Protein AF-A0A415EHL4-F1 (afdb_monomer_lite)

Structure (mmCIF, N/CA/C/O backbone):
data_AF-A0A415EHL4-F1
#
_entry.id   AF-A0A415EHL4-F1
#
loop_
_atom_site.group_PDB
_atom_site.id
_atom_site.type_symbol
_atom_site.label_atom_id
_atom_site.label_alt_id
_atom_site.label_comp_id
_atom_site.label_asym_id
_atom_site.label_entity_id
_atom_site.label_seq_id
_atom_site.pdbx_PDB_ins_code
_atom_site.Cartn_x
_atom_site.Cartn_y
_atom_site.Cartn_z
_atom_site.occupancy
_atom_site.B_iso_or_equiv
_atom_site.auth_seq_id
_atom_site.auth_comp_id
_atom_site.auth_asym_id
_atom_site.auth_atom_id
_atom_site.pdbx_PDB_model_num
ATOM 1 N N . MET A 1 1 ? -29.858 17.006 51.233 1.00 45.56 1 MET A N 1
ATOM 2 C CA . MET A 1 1 ? -30.272 16.286 52.451 1.00 45.56 1 MET A CA 1
ATOM 3 C C . MET A 1 1 ? -29.078 15.446 52.837 1.00 45.56 1 MET A C 1
ATOM 5 O O . MET A 1 1 ? -28.791 14.503 52.112 1.00 45.56 1 MET A O 1
ATOM 9 N N . GLU A 1 2 ? -28.349 15.848 53.876 1.00 41.72 2 GLU A N 1
ATOM 10 C CA . GLU A 1 2 ? -27.304 15.014 54.477 1.00 41.72 2 GLU A CA 1
ATOM 11 C C . GLU A 1 2 ? -27.952 13.715 54.969 1.00 41.72 2 GLU A C 1
ATOM 13 O O . GLU A 1 2 ? -29.001 13.758 55.621 1.00 41.72 2 GLU A O 1
ATOM 18 N N . TYR A 1 3 ? -27.372 12.570 54.617 1.00 53.91 3 TYR A N 1
ATOM 19 C CA . TYR A 1 3 ? -27.796 11.288 55.167 1.00 53.91 3 TYR A CA 1
ATOM 20 C C . TYR A 1 3 ? -27.145 11.155 56.551 1.00 53.91 3 TYR A C 1
ATOM 22 O O . TYR A 1 3 ? -25.938 11.362 56.640 1.00 53.91 3 TYR A O 1
ATOM 30 N N . PRO A 1 4 ? -27.896 10.888 57.633 1.00 61.12 4 PRO A N 1
ATOM 31 C CA . PRO A 1 4 ? -27.287 10.712 58.944 1.00 61.12 4 PRO A CA 1
ATOM 32 C C . PRO A 1 4 ? -26.385 9.473 58.911 1.00 61.12 4 PRO A C 1
ATOM 34 O O . PRO A 1 4 ? -26.827 8.407 58.494 1.00 61.12 4 PRO A O 1
ATOM 37 N N . ASP A 1 5 ? -25.128 9.612 59.328 1.00 57.12 5 ASP A N 1
ATOM 38 C CA . ASP A 1 5 ? -24.149 8.513 59.338 1.00 57.12 5 ASP A CA 1
ATOM 39 C C . ASP A 1 5 ? -24.453 7.456 60.424 1.00 57.12 5 ASP A C 1
ATOM 41 O O . ASP A 1 5 ? -23.898 6.360 60.416 1.00 57.12 5 ASP A O 1
ATOM 45 N N . ASP A 1 6 ? -25.404 7.747 61.318 1.00 56.97 6 ASP A N 1
ATOM 46 C CA . ASP A 1 6 ? -25.689 6.977 62.534 1.00 56.97 6 ASP A CA 1
ATOM 47 C C . ASP A 1 6 ? -26.862 5.982 62.379 1.00 56.97 6 ASP A C 1
ATOM 49 O O . ASP A 1 6 ? -27.648 5.778 63.309 1.00 56.97 6 ASP A O 1
ATOM 53 N N . LEU A 1 7 ? -27.058 5.378 61.201 1.00 61.12 7 LEU A N 1
ATOM 54 C CA . LEU A 1 7 ? -28.085 4.339 61.051 1.00 61.12 7 LEU A CA 1
ATOM 55 C C . LEU A 1 7 ? -27.572 2.983 61.552 1.00 61.12 7 LEU A C 1
ATOM 57 O O . LEU A 1 7 ? -26.749 2.347 60.901 1.00 61.12 7 LEU A O 1
ATOM 61 N N . GLU A 1 8 ? -28.145 2.495 62.656 1.00 62.38 8 GLU A N 1
ATOM 62 C CA . GLU A 1 8 ? -27.886 1.151 63.210 1.00 62.38 8 GLU A CA 1
ATOM 63 C C . GLU A 1 8 ? -28.303 0.010 62.260 1.00 62.38 8 GLU A C 1
AT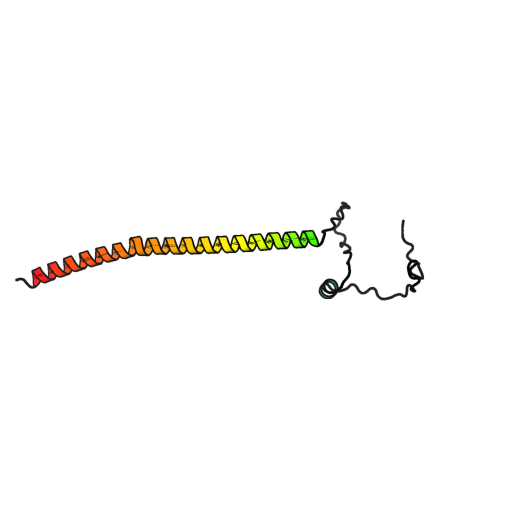OM 65 O O . GLU A 1 8 ? -27.803 -1.112 62.359 1.00 62.38 8 GLU A O 1
ATOM 70 N N . ALA A 1 9 ? -29.221 0.275 61.325 1.00 64.44 9 ALA A N 1
ATOM 71 C CA . ALA A 1 9 ? -29.693 -0.705 60.354 1.00 64.44 9 ALA A CA 1
ATOM 72 C C . ALA A 1 9 ? -30.124 -0.050 59.037 1.00 64.44 9 ALA A C 1
ATOM 74 O O . ALA A 1 9 ? -30.654 1.063 59.013 1.00 64.44 9 ALA A O 1
ATOM 75 N N . CYS A 1 10 ? -29.956 -0.777 57.931 1.00 64.56 10 CYS A N 1
ATOM 76 C CA . CYS A 1 10 ? -30.415 -0.326 56.622 1.00 64.56 10 CYS A CA 1
ATOM 77 C C . CYS A 1 10 ? -31.955 -0.231 56.599 1.00 64.56 10 CYS A C 1
ATOM 79 O O . CYS A 1 10 ? -32.631 -1.248 56.780 1.00 64.56 10 CYS A O 1
ATOM 81 N N . PRO A 1 11 ? -32.551 0.938 56.306 1.00 64.06 11 PRO A N 1
ATOM 82 C CA . PRO A 1 11 ? -34.000 1.130 56.377 1.00 64.06 11 PRO A CA 1
ATOM 83 C C . PRO A 1 11 ? -34.777 0.330 55.317 1.00 64.06 11 PRO A C 1
ATOM 85 O O . PRO A 1 11 ? -35.977 0.117 55.470 1.00 64.06 11 PRO A O 1
ATOM 88 N N . GLY A 1 12 ? -34.108 -0.138 54.255 1.00 66.25 12 GLY A N 1
ATOM 89 C CA . GLY A 1 12 ? -34.725 -0.917 53.177 1.00 66.25 12 GLY A CA 1
ATOM 90 C C . GLY A 1 12 ? -34.783 -2.428 53.419 1.00 66.25 12 GLY A C 1
ATOM 91 O O . GLY A 1 12 ? -35.661 -3.094 52.876 1.00 66.25 12 GLY A O 1
ATOM 92 N N . CYS A 1 13 ? -33.874 -2.983 54.221 1.00 74.50 13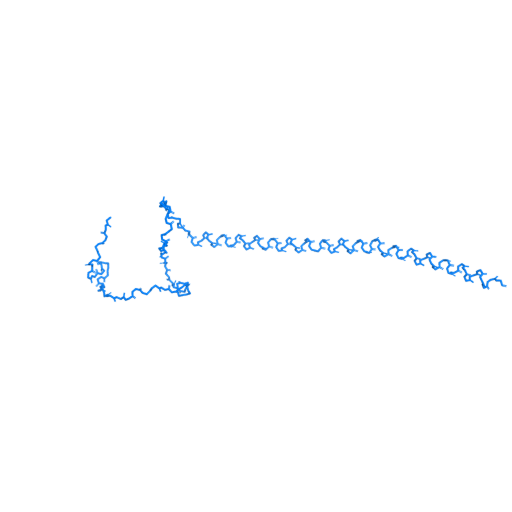 CYS A N 1
ATOM 93 C CA . CYS A 1 13 ? -33.788 -4.432 54.444 1.00 74.50 13 CYS A CA 1
ATOM 94 C C . CYS A 1 13 ? -33.587 -4.837 55.910 1.00 74.50 13 CYS A C 1
ATOM 96 O O . CYS A 1 13 ? -33.494 -6.029 56.187 1.00 74.50 13 CYS A O 1
ATOM 98 N N . GLN A 1 14 ? -33.529 -3.871 56.836 1.00 69.81 14 GLN A N 1
ATOM 99 C CA . GLN A 1 14 ? -33.305 -4.064 58.278 1.00 69.81 14 GLN A CA 1
ATOM 100 C C . GLN A 1 14 ? -32.048 -4.886 58.607 1.00 69.81 14 GLN A C 1
ATOM 102 O O . GLN A 1 14 ? -31.914 -5.407 59.711 1.00 69.81 14 GLN A O 1
ATOM 107 N N . ALA A 1 15 ? -31.110 -4.983 57.659 1.00 70.12 15 ALA A N 1
ATOM 108 C CA . ALA A 1 15 ? -29.810 -5.584 57.899 1.00 70.12 15 ALA A CA 1
ATOM 109 C C . ALA A 1 15 ? -29.02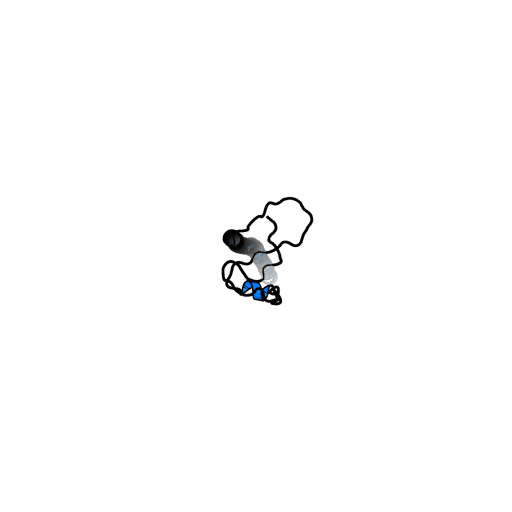4 -4.712 58.896 1.00 70.12 15 ALA A C 1
ATOM 111 O O . ALA A 1 15 ? -29.006 -3.486 58.716 1.00 70.12 15 ALA A O 1
ATOM 112 N N . PRO A 1 16 ? -28.400 -5.318 59.925 1.00 64.75 16 PRO A N 1
ATOM 113 C CA . PRO A 1 16 ? -27.600 -4.586 60.897 1.00 64.75 16 PRO A CA 1
ATOM 114 C C . PRO A 1 16 ? -26.414 -3.932 60.187 1.00 64.75 16 PRO A C 1
ATOM 116 O O . PRO A 1 16 ? -25.749 -4.565 59.364 1.00 64.75 16 PRO A O 1
ATOM 119 N N . ASN A 1 17 ? -26.169 -2.660 60.490 1.00 61.00 17 ASN A N 1
ATOM 120 C CA . ASN A 1 17 ? -25.036 -1.910 59.963 1.00 61.00 17 ASN A CA 1
ATOM 121 C C . ASN A 1 17 ? -23.788 -2.256 60.792 1.00 61.00 17 ASN A C 1
ATOM 123 O O . ASN A 1 17 ? -23.273 -1.441 61.551 1.00 61.00 17 ASN A O 1
ATOM 127 N N . GLU A 1 18 ? -23.372 -3.526 60.742 1.00 59.12 18 GLU A N 1
ATOM 128 C CA . GLU A 1 18 ? -22.101 -3.944 61.331 1.00 59.12 18 GLU A CA 1
ATOM 129 C C . GLU A 1 18 ? -20.960 -3.205 60.618 1.00 59.12 18 GLU A C 1
ATOM 131 O O . GLU A 1 18 ? -21.046 -2.959 59.413 1.00 59.12 18 GLU A O 1
ATOM 136 N N . GLU A 1 19 ? -19.888 -2.871 61.346 1.00 55.66 19 GLU A N 1
ATOM 137 C CA . GLU A 1 19 ? -18.645 -2.304 60.804 1.00 55.66 19 GLU A CA 1
ATOM 138 C C . GLU A 1 19 ? -17.933 -3.338 59.912 1.00 55.66 19 GLU A C 1
ATOM 140 O O . GLU A 1 19 ? -16.855 -3.856 60.209 1.00 55.66 19 GLU A O 1
ATOM 145 N N . VAL A 1 20 ? -18.562 -3.709 58.803 1.00 56.38 20 VAL A N 1
ATOM 146 C CA . VAL A 1 20 ? -17.956 -4.547 57.789 1.00 56.38 20 VAL A CA 1
ATOM 147 C C . VAL A 1 20 ? -16.938 -3.663 57.100 1.00 56.38 20 VAL A C 1
ATOM 149 O O . VAL A 1 20 ? -17.282 -2.633 56.524 1.00 56.38 20 VAL A O 1
ATOM 152 N N . THR A 1 21 ? -15.670 -4.063 57.167 1.00 46.31 21 THR A N 1
ATOM 153 C CA . THR A 1 21 ? -14.586 -3.419 56.430 1.00 46.31 21 THR A CA 1
ATOM 154 C C . THR A 1 21 ? -14.987 -3.337 54.960 1.00 46.31 21 THR A C 1
ATOM 156 O O . THR A 1 21 ? -14.919 -4.337 54.239 1.00 46.31 21 THR A O 1
ATOM 159 N N . ALA A 1 22 ? -15.447 -2.166 54.524 1.00 58.06 22 ALA A N 1
ATOM 160 C CA . ALA A 1 22 ? -15.765 -1.901 53.135 1.00 58.06 22 ALA A CA 1
ATOM 161 C C . ALA A 1 22 ? -14.452 -1.998 52.357 1.00 58.06 22 ALA A C 1
ATOM 163 O O . ALA A 1 22 ? -13.634 -1.079 52.337 1.00 58.06 22 ALA A O 1
ATOM 164 N N . ARG A 1 23 ? -14.186 -3.176 51.795 1.00 51.03 23 ARG A N 1
ATOM 165 C CA . ARG A 1 23 ? -12.977 -3.416 51.023 1.00 51.03 23 ARG A CA 1
ATOM 166 C C . ARG A 1 23 ? -13.218 -2.891 49.617 1.00 51.03 23 ARG A C 1
ATOM 168 O O . ARG A 1 23 ? -14.036 -3.438 48.884 1.00 51.03 23 ARG A O 1
ATOM 175 N N . VAL A 1 24 ? -12.485 -1.844 49.248 1.00 59.59 24 VAL A N 1
ATOM 176 C CA . VAL A 1 24 ? -12.428 -1.371 47.863 1.00 59.59 24 VAL A CA 1
ATOM 177 C C . VAL A 1 24 ? -11.851 -2.504 47.014 1.00 59.59 24 VAL A C 1
ATOM 179 O O . VAL A 1 24 ? -10.753 -2.996 47.294 1.00 59.59 24 VAL A O 1
ATOM 182 N N . LEU A 1 25 ? -12.625 -2.972 46.033 1.00 62.03 25 LEU A N 1
ATOM 183 C CA . LEU A 1 25 ? -12.187 -4.022 45.116 1.00 62.03 25 LEU A CA 1
ATOM 184 C C . LEU A 1 25 ? -11.018 -3.522 44.263 1.00 62.03 25 LEU A C 1
ATOM 186 O O . LEU A 1 25 ? -10.957 -2.351 43.889 1.00 62.03 25 LEU A O 1
ATOM 190 N N . THR A 1 26 ? -10.093 -4.424 43.942 1.00 67.31 26 THR A N 1
ATOM 191 C CA . THR A 1 26 ? -9.030 -4.142 42.969 1.00 67.31 26 THR A CA 1
ATOM 192 C C . THR A 1 26 ? -9.605 -4.077 41.547 1.00 67.31 26 THR A C 1
ATOM 194 O O . THR A 1 26 ? -10.678 -4.621 41.295 1.00 67.31 26 THR A O 1
ATOM 197 N N . GLU A 1 27 ? -8.913 -3.429 40.600 1.00 61.25 27 GLU A N 1
ATOM 198 C CA . GLU A 1 27 ? -9.405 -3.251 39.215 1.00 61.25 27 GLU A CA 1
ATOM 199 C C . GLU A 1 27 ? -9.837 -4.574 38.558 1.00 61.25 27 GLU A C 1
ATOM 201 O O . GLU A 1 27 ? -10.881 -4.650 37.917 1.00 61.25 27 GLU A O 1
ATOM 206 N N . THR A 1 28 ? -9.081 -5.649 38.783 1.00 60.03 28 THR A N 1
ATOM 207 C CA . THR A 1 28 ? -9.374 -6.980 38.235 1.00 60.03 28 THR A CA 1
ATOM 208 C C . THR A 1 28 ? -10.580 -7.651 38.894 1.00 60.03 28 THR A C 1
ATOM 210 O O . THR A 1 28 ? -11.324 -8.376 38.234 1.00 60.03 28 THR A O 1
ATOM 213 N N . GLU A 1 29 ? -10.801 -7.422 40.189 1.00 59.84 29 GLU A N 1
ATOM 214 C CA . GLU A 1 29 ? -11.966 -7.944 40.908 1.00 59.84 29 GLU A CA 1
ATOM 215 C C . GLU A 1 29 ? -13.231 -7.136 40.575 1.00 59.84 29 GLU A C 1
ATOM 217 O O . GLU A 1 29 ? -14.306 -7.720 40.450 1.00 59.84 29 GLU A O 1
ATOM 222 N N . ARG A 1 30 ? -13.097 -5.824 40.330 1.00 61.38 30 ARG A N 1
ATOM 223 C CA . ARG A 1 30 ? -14.165 -4.943 39.832 1.00 61.38 30 ARG A CA 1
ATOM 224 C C . ARG A 1 30 ? -14.680 -5.410 38.471 1.00 61.38 30 ARG A C 1
ATOM 226 O O . ARG A 1 30 ? -15.885 -5.544 38.295 1.00 61.38 30 ARG A O 1
ATOM 233 N N . ASP A 1 31 ? -13.782 -5.720 37.538 1.00 61.94 31 ASP A N 1
ATOM 234 C CA . ASP A 1 31 ? -14.148 -6.093 36.164 1.00 61.94 31 ASP A CA 1
ATOM 235 C C . ASP A 1 31 ? -14.824 -7.480 36.065 1.00 61.94 31 ASP A C 1
ATOM 237 O O . ASP A 1 31 ? -15.457 -7.799 35.058 1.00 61.94 31 ASP A O 1
ATOM 241 N N . SER A 1 32 ? -14.723 -8.304 37.117 1.00 68.31 32 SER A N 1
ATOM 242 C CA . SER A 1 32 ? -15.424 -9.595 37.234 1.00 68.31 32 SER A CA 1
ATOM 243 C C . SER A 1 32 ? -16.705 -9.535 38.080 1.00 68.31 32 SER A C 1
ATOM 245 O O . SER A 1 32 ? -17.437 -10.526 38.158 1.00 68.31 32 SER A O 1
ATOM 247 N N . PHE A 1 33 ? -17.008 -8.385 38.692 1.00 65.06 33 PHE A N 1
ATOM 248 C CA . PHE A 1 33 ? -18.203 -8.193 39.504 1.00 65.06 33 PHE A CA 1
ATOM 249 C C . PHE A 1 33 ? -19.443 -8.018 38.617 1.00 65.06 33 PHE A C 1
ATOM 251 O O . PHE A 1 33 ? -19.529 -7.113 37.790 1.00 65.06 33 PHE A O 1
ATOM 258 N N . ALA A 1 34 ? -20.441 -8.884 38.799 1.00 56.00 34 ALA A N 1
ATOM 259 C CA . ALA A 1 34 ? -21.683 -8.878 38.026 1.00 56.00 34 ALA A CA 1
ATOM 260 C C . ALA A 1 34 ? -22.700 -7.837 38.550 1.00 56.00 34 ALA A C 1
ATOM 262 O O . ALA A 1 34 ? -23.838 -8.179 38.868 1.00 56.00 34 ALA A O 1
ATOM 263 N N . GLY A 1 35 ? -22.290 -6.572 38.675 1.00 62.16 35 GLY A N 1
ATOM 264 C CA . GLY A 1 35 ? -23.129 -5.470 39.157 1.00 62.16 35 GLY A CA 1
ATOM 265 C C . GLY A 1 35 ? -22.647 -4.101 38.671 1.00 62.16 35 GLY A C 1
ATOM 266 O O . GLY A 1 35 ? -21.561 -3.974 38.117 1.00 62.16 35 GLY A O 1
ATOM 267 N N . THR A 1 36 ? -23.465 -3.062 38.846 1.00 52.44 36 THR A N 1
ATOM 268 C CA . THR A 1 36 ? -23.129 -1.690 38.429 1.00 52.44 36 THR A CA 1
ATOM 269 C C . THR A 1 36 ? -22.246 -1.020 39.483 1.00 52.44 36 THR A C 1
ATOM 271 O O . THR A 1 36 ? -22.675 -0.853 40.623 1.00 52.44 36 THR A O 1
ATOM 274 N N . THR A 1 37 ? -21.023 -0.628 39.120 1.00 55.78 37 THR A N 1
ATOM 275 C CA . THR A 1 37 ? -20.098 0.085 40.016 1.00 55.78 37 THR A CA 1
ATOM 276 C C . THR A 1 37 ? -20.121 1.586 39.738 1.00 55.78 37 THR A C 1
ATOM 278 O O . THR A 1 37 ? -20.007 2.001 38.586 1.00 55.78 37 THR A O 1
ATOM 281 N N . ILE A 1 38 ? -20.261 2.399 40.788 1.00 52.53 38 ILE A N 1
ATOM 282 C CA . ILE A 1 38 ? -20.209 3.865 40.711 1.00 52.53 38 ILE A CA 1
ATOM 283 C C . ILE A 1 38 ? -18.779 4.291 41.046 1.00 52.53 38 ILE A C 1
ATOM 285 O O . ILE A 1 38 ? -18.295 4.011 42.141 1.00 52.53 38 ILE A O 1
ATOM 289 N N . GLU A 1 39 ? -18.094 4.941 40.108 1.00 50.62 39 GLU A N 1
ATOM 290 C CA . GLU A 1 39 ? -16.757 5.482 40.356 1.00 50.62 39 GLU A CA 1
ATOM 291 C C . GLU A 1 39 ? -16.867 6.855 41.028 1.00 50.62 39 GLU A C 1
ATOM 293 O O . GLU A 1 39 ? -17.428 7.792 40.459 1.00 50.62 39 GLU A O 1
ATOM 298 N N . ALA A 1 40 ? -16.327 6.984 42.241 1.00 47.56 40 ALA A N 1
ATOM 299 C CA . ALA A 1 40 ? -16.079 8.287 42.843 1.00 47.56 40 ALA A CA 1
ATOM 300 C C . ALA A 1 40 ? -14.777 8.839 42.248 1.00 47.56 40 ALA A C 1
ATOM 302 O O . ALA A 1 40 ? -13.697 8.290 42.479 1.00 47.56 40 ALA A O 1
ATOM 303 N N . ARG A 1 41 ? -14.879 9.894 41.435 1.00 45.53 41 ARG A N 1
ATOM 304 C CA . ARG A 1 41 ? -13.713 10.588 40.881 1.00 45.53 41 ARG A CA 1
ATOM 305 C C . ARG A 1 41 ? -12.914 11.198 42.035 1.00 45.53 41 ARG A C 1
ATOM 307 O O . ARG A 1 41 ? -13.469 11.920 42.855 1.00 45.53 41 ARG A O 1
ATOM 314 N N . VAL A 1 42 ? -11.620 10.888 42.089 1.00 45.19 42 VAL A N 1
ATOM 315 C CA . VAL A 1 42 ? -10.665 11.562 42.975 1.00 45.19 42 VAL A CA 1
ATOM 316 C C . VAL A 1 42 ? -10.630 13.034 42.573 1.00 45.19 42 VAL A C 1
ATOM 318 O O . VAL A 1 42 ? -10.321 13.325 41.421 1.00 45.19 42 VAL A O 1
ATOM 321 N N . ASP A 1 43 ? -10.979 13.909 43.518 1.00 43.78 43 ASP A N 1
ATOM 322 C CA . ASP A 1 43 ? -11.014 15.370 43.404 1.00 43.78 43 ASP A CA 1
ATOM 323 C C . ASP A 1 43 ? -9.795 15.936 42.655 1.00 43.78 43 ASP A C 1
ATOM 325 O O . ASP A 1 43 ? -8.723 16.155 43.223 1.00 43.78 43 ASP A O 1
ATOM 329 N N . ASP A 1 44 ? -9.977 16.220 41.368 1.00 39.81 44 ASP A N 1
ATOM 330 C CA . ASP A 1 44 ? -9.143 17.113 40.577 1.00 39.81 44 ASP A CA 1
ATOM 331 C C . ASP A 1 44 ? -9.894 18.420 40.306 1.00 39.81 44 ASP A C 1
ATOM 333 O O . ASP A 1 44 ? -10.116 18.802 39.167 1.00 39.81 44 ASP A O 1
ATOM 337 N N . GLY A 1 45 ? -10.279 19.108 41.386 1.00 47.22 45 GLY A N 1
ATOM 338 C CA . GLY A 1 45 ? -10.247 20.572 41.480 1.00 47.22 45 GLY A CA 1
ATOM 339 C C . GLY A 1 45 ? -10.895 21.403 40.368 1.00 47.22 45 GLY A C 1
ATOM 340 O O . GLY A 1 45 ? -10.441 22.523 40.152 1.00 47.22 45 GLY A O 1
ATOM 341 N N . GLU A 1 46 ? -11.940 20.918 39.701 1.00 40.81 46 GLU A N 1
ATOM 342 C CA . GLU A 1 46 ? -12.697 21.699 38.724 1.00 40.81 46 GLU A CA 1
ATOM 343 C C . GLU A 1 46 ? -14.186 21.610 39.065 1.00 40.81 46 GLU A C 1
ATOM 345 O O . GLU A 1 46 ? -14.838 20.573 38.931 1.00 40.81 46 GLU A O 1
ATOM 350 N N . THR A 1 47 ? -14.716 22.727 39.557 1.00 46.44 47 THR A N 1
ATOM 351 C CA . THR A 1 47 ? -16.144 22.988 39.716 1.00 46.44 47 THR A CA 1
ATOM 352 C C . THR A 1 47 ? -16.809 23.015 38.345 1.00 46.44 47 THR A C 1
ATOM 354 O O . THR A 1 47 ? -17.017 24.083 37.777 1.00 46.44 47 THR A O 1
ATOM 357 N N . ASP A 1 48 ? -17.135 21.847 37.807 1.00 41.44 48 ASP A N 1
ATOM 358 C CA . ASP A 1 48 ? -18.143 21.722 36.763 1.00 41.44 48 ASP A CA 1
ATOM 359 C C . ASP A 1 48 ? -18.836 20.367 36.929 1.00 41.44 48 ASP A C 1
ATOM 361 O O . ASP A 1 48 ? -18.358 19.307 36.527 1.00 41.44 48 ASP A O 1
ATOM 365 N N . GLU A 1 49 ? -19.978 20.413 37.606 1.00 44.41 49 GLU A N 1
ATOM 366 C CA . GLU A 1 49 ? -20.848 19.308 38.023 1.00 44.41 49 GLU A CA 1
ATOM 367 C C . GLU A 1 49 ? -21.557 18.597 36.851 1.00 44.41 49 GLU A C 1
ATOM 369 O O . GLU A 1 49 ? -22.668 18.078 36.963 1.00 44.41 49 GLU A O 1
ATOM 374 N N . THR A 1 50 ? -20.893 18.508 35.700 1.00 47.44 50 THR A N 1
ATOM 375 C CA . THR A 1 50 ? -21.336 17.688 34.578 1.00 47.44 50 THR A CA 1
ATOM 376 C C . THR A 1 50 ? -20.829 16.262 34.783 1.00 47.44 50 THR A C 1
ATOM 378 O O . THR A 1 50 ? -19.806 15.850 34.233 1.00 47.44 50 THR A O 1
ATOM 381 N N . PHE A 1 51 ? -21.571 15.478 35.570 1.00 45.31 51 PHE A N 1
ATOM 382 C CA . PHE A 1 51 ? -21.445 14.020 35.588 1.00 45.31 51 PHE A CA 1
ATOM 383 C C . PHE A 1 51 ? -21.711 13.485 34.177 1.00 45.31 51 PHE A C 1
ATOM 385 O O . PHE A 1 51 ? -22.853 13.286 33.760 1.00 45.31 51 PHE A O 1
ATOM 392 N N . LYS A 1 52 ? -20.648 13.261 33.405 1.00 51.41 52 LYS A N 1
ATOM 393 C CA . LYS A 1 52 ? -20.754 12.607 32.104 1.00 51.41 52 LYS A CA 1
ATOM 394 C C . LYS A 1 52 ? -20.775 11.104 32.343 1.00 51.41 52 LYS A C 1
ATOM 396 O O . LYS A 1 52 ? -19.735 10.453 32.380 1.00 51.41 52 LYS A O 1
ATOM 401 N N . VAL A 1 53 ? -21.975 10.573 32.562 1.00 52.91 53 VAL A N 1
ATOM 402 C CA . VAL A 1 53 ? -22.222 9.130 32.565 1.00 52.91 53 VAL A CA 1
ATOM 403 C C . VAL A 1 53 ? -21.886 8.632 31.164 1.00 52.91 53 VAL A C 1
ATOM 405 O O . VAL A 1 53 ? -22.628 8.872 30.213 1.00 52.91 53 VAL A O 1
ATOM 408 N N . TYR A 1 54 ? -20.717 8.016 31.011 1.00 51.78 54 TYR A N 1
ATOM 409 C CA . TYR A 1 54 ? -20.407 7.280 29.798 1.00 51.78 54 TYR A CA 1
ATOM 410 C C . TYR A 1 54 ? -21.235 6.007 29.848 1.00 51.78 54 TYR A C 1
ATOM 412 O O . TYR A 1 54 ? -20.925 5.093 30.612 1.00 51.78 54 TYR A O 1
ATOM 420 N N . ASP A 1 55 ? -22.306 5.961 29.058 1.00 59.09 55 ASP A N 1
ATOM 421 C CA . ASP A 1 55 ? -23.022 4.715 28.852 1.00 59.09 55 ASP A CA 1
ATOM 422 C C . ASP A 1 55 ? -22.010 3.688 28.338 1.00 59.09 55 ASP A C 1
ATOM 424 O O . ASP A 1 55 ? -21.275 3.925 27.374 1.00 59.09 55 ASP A O 1
ATOM 428 N N . GLN A 1 56 ? -21.942 2.534 28.997 1.00 60.53 56 GLN A N 1
ATOM 429 C CA . GLN A 1 56 ? -21.012 1.463 28.634 1.00 60.53 56 GLN A CA 1
ATOM 430 C C . GLN A 1 56 ? -21.197 1.040 27.160 1.00 60.53 56 GLN A C 1
ATOM 432 O O . GLN A 1 56 ? -20.261 0.587 26.496 1.00 60.53 56 GLN A O 1
ATOM 437 N N . GLU A 1 57 ? -22.400 1.248 26.615 1.00 61.72 57 GLU A N 1
ATOM 438 C CA . GLU A 1 57 ? -22.697 1.094 25.194 1.00 61.72 57 GLU A CA 1
ATOM 439 C C . GLU A 1 57 ? -21.951 2.078 24.284 1.00 61.72 57 GLU A C 1
ATOM 441 O O . GLU A 1 57 ? -21.531 1.687 23.193 1.00 61.72 57 GLU A O 1
ATOM 446 N N . ASP A 1 58 ? -21.771 3.331 24.694 1.00 68.44 58 ASP A N 1
ATOM 447 C CA . ASP A 1 58 ? -21.094 4.350 23.892 1.00 68.44 58 ASP A CA 1
ATOM 448 C C . ASP A 1 58 ? -19.589 4.086 23.818 1.00 68.44 58 ASP A C 1
ATOM 450 O O . ASP A 1 58 ? -19.005 4.166 22.733 1.00 68.44 58 ASP A O 1
ATOM 454 N N . LEU A 1 59 ? -18.981 3.638 24.922 1.00 66.88 59 LEU A N 1
ATOM 455 C CA . LEU A 1 59 ? -17.595 3.157 24.940 1.00 66.88 59 LEU A CA 1
ATOM 456 C C . LEU A 1 59 ? -17.416 1.957 23.997 1.00 66.88 59 LEU A C 1
ATOM 458 O O . LEU A 1 59 ? -16.504 1.946 23.164 1.00 66.88 59 LEU A O 1
ATOM 462 N N . ARG A 1 60 ? -18.348 0.994 24.030 1.00 69.62 60 ARG A N 1
ATOM 463 C CA . ARG A 1 60 ? -18.327 -0.176 23.136 1.00 69.62 60 ARG A CA 1
ATOM 464 C C . ARG 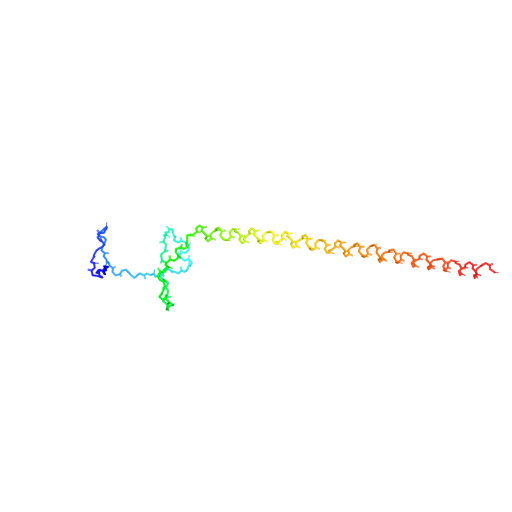A 1 60 ? -18.488 0.220 21.663 1.00 69.62 60 ARG A C 1
ATOM 466 O O . ARG A 1 60 ? -17.793 -0.309 20.795 1.00 69.62 60 ARG A O 1
ATOM 473 N N . ARG A 1 61 ? -19.348 1.199 21.354 1.00 71.12 61 ARG A N 1
ATOM 474 C CA . ARG A 1 61 ? -19.509 1.745 19.991 1.00 71.12 61 ARG A CA 1
ATOM 475 C C . ARG A 1 61 ? -18.259 2.478 19.510 1.00 71.12 61 ARG A C 1
ATOM 477 O O . ARG A 1 61 ? -17.947 2.415 18.319 1.00 71.12 61 ARG A O 1
ATOM 484 N N . GLU A 1 62 ? -17.544 3.183 20.381 1.00 73.25 62 GLU A N 1
ATOM 485 C CA . GLU A 1 62 ? -16.283 3.836 20.023 1.00 73.25 62 GLU A CA 1
ATOM 486 C C . GLU A 1 62 ? -15.161 2.837 19.742 1.00 73.25 62 GLU A C 1
ATOM 488 O O . GLU A 1 62 ? -14.435 3.001 18.756 1.00 73.25 62 GLU A O 1
ATOM 493 N N . GLU A 1 63 ? -15.034 1.783 20.545 1.00 73.19 63 GLU A N 1
ATOM 494 C CA . GLU A 1 63 ? -14.078 0.702 20.297 1.00 73.19 63 GLU A CA 1
ATOM 495 C C . GLU A 1 63 ? -14.381 -0.031 18.992 1.00 73.19 63 GLU A C 1
ATOM 497 O O . GLU A 1 63 ? -13.478 -0.245 18.181 1.00 73.19 63 GLU A O 1
ATOM 502 N N . GLU A 1 64 ? -15.652 -0.325 18.709 1.00 75.69 64 GLU A N 1
ATOM 503 C CA . GLU A 1 64 ? -16.055 -0.904 17.429 1.00 75.69 64 GLU A CA 1
ATOM 504 C C . GLU A 1 64 ? -15.719 0.011 16.245 1.00 75.69 64 GLU A C 1
ATOM 506 O O . GLU A 1 64 ? -15.246 -0.465 15.209 1.00 75.69 64 GLU A O 1
ATOM 511 N N . LYS A 1 65 ? -15.919 1.329 16.370 1.00 74.94 65 LYS A N 1
ATOM 512 C CA . LYS A 1 65 ? -15.540 2.301 15.330 1.00 74.94 65 LYS A CA 1
ATOM 513 C C . LYS A 1 65 ? -14.027 2.337 15.126 1.00 74.94 65 LYS A C 1
ATOM 515 O O . LYS A 1 65 ? -13.575 2.309 13.979 1.00 74.94 65 LYS A O 1
ATOM 520 N N . LYS A 1 66 ? -13.239 2.344 16.205 1.00 74.50 66 LYS A N 1
ATOM 521 C CA . LYS A 1 66 ? -11.767 2.296 16.158 1.00 74.50 66 LYS A CA 1
ATOM 522 C C . LYS A 1 66 ? -11.280 0.984 15.536 1.00 74.50 66 LYS A C 1
ATOM 524 O O . LYS A 1 66 ? -10.421 1.020 14.658 1.00 74.50 66 LYS A O 1
ATOM 529 N N . ALA A 1 67 ? -11.882 -0.152 15.885 1.00 75.69 67 ALA A N 1
ATOM 530 C CA . ALA A 1 67 ? -11.583 -1.458 15.301 1.00 75.69 67 ALA A CA 1
ATOM 531 C C . ALA A 1 67 ? -11.946 -1.531 13.809 1.00 75.69 67 ALA A C 1
ATOM 533 O O . ALA A 1 67 ? -11.164 -2.043 13.005 1.00 75.69 67 ALA A O 1
ATOM 534 N N . ARG A 1 68 ? -13.095 -0.980 13.396 1.00 76.94 68 ARG A N 1
ATOM 535 C CA . ARG A 1 68 ? -13.485 -0.879 11.977 1.00 76.94 68 ARG A CA 1
ATOM 536 C C . ARG A 1 68 ? -12.520 0.012 11.194 1.00 76.94 68 ARG A C 1
ATOM 538 O O . ARG A 1 68 ? -12.068 -0.382 10.122 1.00 76.94 68 ARG A O 1
ATOM 545 N N . LEU A 1 69 ? -12.139 1.165 11.745 1.00 74.88 69 LEU A N 1
ATOM 546 C CA . LEU A 1 69 ? -11.139 2.058 11.151 1.00 74.88 69 LEU A CA 1
ATOM 547 C C . LEU A 1 69 ? -9.755 1.408 11.066 1.00 74.88 69 LEU A C 1
ATOM 549 O O . LEU A 1 69 ? -9.073 1.571 10.057 1.00 74.88 69 LEU A O 1
ATOM 553 N N . ALA A 1 70 ? -9.344 0.647 12.081 1.00 74.75 70 ALA A N 1
ATOM 554 C CA . ALA A 1 70 ? -8.089 -0.095 12.071 1.00 74.75 70 ALA A CA 1
ATOM 555 C C . ALA A 1 70 ? -8.087 -1.179 10.985 1.00 74.75 70 ALA A C 1
ATOM 557 O O . ALA A 1 70 ? -7.112 -1.294 10.246 1.00 74.75 70 ALA A O 1
ATOM 558 N N . ARG A 1 71 ? -9.197 -1.912 10.813 1.00 74.50 71 ARG A N 1
ATOM 559 C CA . ARG A 1 71 ? -9.369 -2.886 9.721 1.00 74.50 71 ARG A CA 1
ATOM 560 C C . ARG A 1 71 ? -9.307 -2.218 8.346 1.00 74.50 71 ARG A C 1
ATOM 562 O O . ARG A 1 71 ? -8.624 -2.723 7.461 1.00 74.50 71 ARG A O 1
ATOM 569 N N . LEU A 1 72 ? -9.949 -1.061 8.180 1.00 75.62 72 LEU A N 1
ATOM 570 C CA . LEU A 1 72 ? -9.905 -0.285 6.936 1.00 75.62 72 LEU A CA 1
ATOM 571 C C . LEU A 1 72 ? -8.504 0.264 6.643 1.00 75.62 72 LEU A C 1
ATOM 573 O O . LEU A 1 72 ? -8.034 0.165 5.513 1.00 75.62 72 LEU A O 1
ATOM 577 N N . LYS A 1 73 ? -7.799 0.789 7.652 1.00 76.25 73 LYS A N 1
ATOM 578 C CA . LYS A 1 73 ? -6.401 1.223 7.509 1.00 76.25 73 LYS A CA 1
ATOM 579 C C . LYS A 1 73 ? -5.476 0.056 7.183 1.00 76.25 73 LYS A C 1
ATOM 581 O O . LYS A 1 73 ? -4.616 0.207 6.324 1.00 76.25 73 LYS A O 1
ATOM 586 N N . ALA A 1 74 ? -5.657 -1.098 7.822 1.00 73.62 74 ALA A N 1
ATOM 587 C CA . ALA A 1 74 ? -4.871 -2.296 7.538 1.00 73.62 74 ALA A CA 1
ATOM 588 C C . ALA A 1 74 ? -5.090 -2.786 6.097 1.00 73.62 74 ALA A C 1
ATOM 590 O O . ALA A 1 74 ? -4.121 -3.102 5.407 1.00 73.62 74 ALA A O 1
ATOM 591 N N . ALA A 1 75 ? -6.338 -2.768 5.619 1.00 73.19 75 ALA A N 1
ATOM 592 C CA . ALA A 1 75 ? -6.671 -3.073 4.229 1.00 73.19 75 ALA A CA 1
ATOM 593 C C . ALA A 1 75 ? -6.105 -2.029 3.247 1.00 73.19 75 ALA A C 1
ATOM 595 O O . ALA A 1 75 ? -5.563 -2.384 2.207 1.00 73.19 75 ALA A O 1
ATOM 596 N N . GLY A 1 76 ? -6.155 -0.738 3.580 1.00 75.50 76 GLY A N 1
ATOM 597 C CA . GLY A 1 76 ? -5.561 0.316 2.751 1.00 75.50 76 GLY A CA 1
ATOM 598 C C . GLY A 1 76 ? -4.035 0.214 2.662 1.00 75.50 76 GLY A C 1
ATOM 599 O O . GLY A 1 76 ? -3.453 0.397 1.594 1.00 75.50 76 GLY A O 1
ATOM 600 N N . LEU A 1 77 ? -3.373 -0.139 3.768 1.00 78.06 77 LEU A N 1
ATOM 601 C CA . LEU A 1 77 ? -1.920 -0.287 3.825 1.00 78.06 77 LEU A CA 1
ATOM 602 C C . LEU A 1 77 ? -1.430 -1.491 3.007 1.00 78.06 77 LEU A C 1
ATOM 604 O O . LEU A 1 77 ? -0.365 -1.419 2.393 1.00 78.06 77 LEU A O 1
ATOM 608 N N . SER A 1 78 ? -2.183 -2.596 2.984 1.00 76.88 78 SER A N 1
ATOM 609 C CA . SER A 1 78 ? -1.827 -3.769 2.176 1.00 76.88 78 SER A CA 1
ATOM 610 C C . SER A 1 78 ? -1.952 -3.484 0.677 1.00 76.88 78 SER A C 1
ATOM 612 O O . SER A 1 78 ? -1.075 -3.879 -0.095 1.00 76.88 78 SER A O 1
ATOM 614 N N . ILE A 1 79 ? -2.967 -2.719 0.267 1.00 82.12 79 ILE A N 1
ATOM 615 C CA . ILE A 1 79 ? -3.135 -2.268 -1.121 1.00 82.12 79 ILE A CA 1
ATOM 616 C C . ILE A 1 79 ? -2.001 -1.314 -1.523 1.00 82.12 79 ILE A C 1
ATOM 618 O O . ILE A 1 79 ? -1.418 -1.455 -2.593 1.00 82.12 79 ILE A O 1
ATOM 622 N N . LEU A 1 80 ? -1.614 -0.386 -0.645 1.00 86.06 80 LEU A N 1
ATOM 623 C CA . LEU A 1 80 ? -0.508 0.535 -0.918 1.00 86.06 80 LEU A CA 1
ATOM 624 C C . LEU A 1 80 ? 0.832 -0.205 -1.080 1.00 86.06 80 LEU A C 1
ATOM 626 O O . LEU A 1 80 ? 1.593 0.071 -2.006 1.00 86.06 80 LEU A O 1
ATOM 630 N N . LYS A 1 81 ? 1.112 -1.176 -0.201 1.00 88.81 81 LYS A N 1
ATOM 631 C CA . LYS A 1 81 ? 2.322 -2.009 -0.277 1.00 88.81 81 LYS A CA 1
ATOM 632 C C . LYS A 1 81 ? 2.364 -2.833 -1.559 1.00 88.81 81 LYS A C 1
ATOM 634 O O . LYS A 1 81 ? 3.400 -2.880 -2.215 1.00 88.81 81 LYS A O 1
ATOM 639 N N . THR A 1 82 ? 1.251 -3.466 -1.922 1.00 88.94 82 THR A N 1
ATOM 640 C CA . THR A 1 82 ? 1.167 -4.260 -3.155 1.00 88.94 82 THR A CA 1
ATOM 641 C C . THR A 1 82 ? 1.317 -3.386 -4.396 1.00 88.94 82 THR A C 1
ATOM 643 O O . THR A 1 82 ? 2.094 -3.741 -5.276 1.00 88.94 82 THR A O 1
ATOM 646 N N . ALA A 1 83 ? 0.694 -2.206 -4.439 1.00 90.12 83 ALA A N 1
ATOM 647 C CA . ALA A 1 83 ? 0.876 -1.249 -5.529 1.00 90.12 83 ALA A CA 1
ATOM 648 C C . ALA A 1 83 ? 2.345 -0.818 -5.691 1.00 90.12 83 ALA A C 1
ATOM 650 O O . ALA A 1 83 ? 2.862 -0.812 -6.806 1.00 90.12 83 ALA A O 1
ATOM 651 N N . LEU A 1 84 ? 3.046 -0.528 -4.589 1.00 93.12 84 LEU A N 1
ATOM 652 C CA . LEU A 1 84 ? 4.466 -0.163 -4.621 1.00 93.12 84 LEU A CA 1
ATOM 653 C C . LEU A 1 84 ? 5.327 -1.302 -5.182 1.00 93.12 84 LEU A C 1
ATOM 655 O O . LEU A 1 84 ? 6.165 -1.068 -6.053 1.00 93.12 84 LEU A O 1
ATOM 659 N N . VAL A 1 85 ? 5.085 -2.539 -4.736 1.00 93.44 85 VAL A N 1
ATOM 660 C CA . VAL A 1 85 ? 5.787 -3.725 -5.252 1.00 93.44 85 VAL A CA 1
ATOM 661 C C . VAL A 1 85 ? 5.524 -3.910 -6.742 1.00 93.44 85 VAL A C 1
ATOM 663 O O . VAL A 1 85 ? 6.467 -4.150 -7.488 1.00 93.44 85 VAL A O 1
ATOM 666 N N . VAL A 1 86 ? 4.278 -3.756 -7.196 1.00 93.88 86 VAL A N 1
ATOM 667 C CA . VAL A 1 86 ? 3.922 -3.881 -8.617 1.00 93.88 86 VAL A CA 1
ATOM 668 C C . VAL A 1 86 ? 4.633 -2.822 -9.456 1.00 93.88 86 VAL A C 1
ATOM 670 O O . VAL A 1 86 ? 5.195 -3.166 -10.492 1.00 93.88 86 VAL A O 1
ATOM 673 N N . VAL A 1 87 ? 4.677 -1.564 -9.008 1.00 93.69 87 VAL A N 1
ATOM 674 C CA . VAL A 1 87 ? 5.408 -0.501 -9.716 1.00 93.69 87 VAL A CA 1
ATOM 675 C C . VAL A 1 87 ? 6.903 -0.813 -9.774 1.00 93.69 87 VAL A C 1
ATOM 677 O O . VAL A 1 87 ? 7.496 -0.694 -10.841 1.00 93.69 87 VAL A O 1
ATOM 680 N N . ALA A 1 88 ? 7.508 -1.263 -8.673 1.00 91.94 88 ALA A N 1
ATOM 681 C CA . ALA A 1 88 ? 8.919 -1.649 -8.646 1.00 91.94 88 ALA A CA 1
ATOM 682 C C . ALA A 1 88 ? 9.225 -2.831 -9.585 1.00 91.94 88 ALA A C 1
ATOM 684 O O . ALA A 1 88 ? 10.247 -2.845 -10.267 1.00 91.94 88 ALA A O 1
ATOM 685 N N . LEU A 1 89 ? 8.323 -3.812 -9.661 1.00 93.75 89 LEU A N 1
ATOM 686 C CA . LEU A 1 89 ? 8.415 -4.929 -10.601 1.00 93.75 89 LEU A CA 1
ATOM 687 C C . LEU A 1 89 ? 8.307 -4.437 -12.046 1.00 93.75 89 LEU A C 1
ATOM 689 O O . LEU A 1 89 ? 9.114 -4.819 -12.886 1.00 93.75 89 LEU A O 1
ATOM 693 N N . PHE A 1 90 ? 7.355 -3.552 -12.336 1.00 94.19 90 PHE A N 1
ATOM 694 C CA . PHE A 1 90 ? 7.179 -2.985 -13.670 1.00 94.19 90 PHE A CA 1
ATOM 695 C C . PHE A 1 90 ? 8.372 -2.150 -14.122 1.00 94.19 90 PHE A C 1
ATOM 697 O O . PHE A 1 90 ? 8.757 -2.241 -15.281 1.00 94.19 90 PHE A O 1
ATOM 704 N N . THR A 1 91 ? 8.983 -1.354 -13.248 1.00 90.62 91 THR A N 1
ATOM 705 C CA . THR A 1 91 ? 10.176 -0.582 -13.617 1.00 90.62 91 THR A CA 1
ATOM 706 C C . THR A 1 91 ? 11.379 -1.497 -13.816 1.00 90.62 91 THR A C 1
ATOM 708 O O . THR A 1 91 ? 12.096 -1.359 -14.804 1.00 90.62 91 THR A O 1
ATOM 711 N N . LEU A 1 92 ? 11.576 -2.489 -12.947 1.00 89.81 92 LEU A N 1
ATOM 712 C CA . LEU A 1 92 ? 12.684 -3.431 -13.073 1.00 89.81 92 LEU A CA 1
ATOM 713 C C . LEU A 1 92 ? 12.543 -4.300 -14.332 1.00 89.81 92 LEU A C 1
ATOM 715 O O . LEU A 1 92 ? 13.455 -4.371 -15.147 1.00 89.81 92 LEU A O 1
ATOM 719 N N . PHE A 1 93 ? 11.388 -4.909 -14.570 1.00 90.50 93 PHE A N 1
ATOM 720 C CA . PHE A 1 93 ? 11.196 -5.746 -15.756 1.00 90.50 93 PHE A CA 1
ATOM 721 C C . PHE A 1 93 ? 10.942 -4.939 -17.033 1.00 90.50 93 PHE A C 1
ATOM 723 O O . PHE A 1 93 ? 11.326 -5.377 -18.110 1.00 90.50 93 PHE A O 1
ATOM 730 N N . GLY A 1 94 ? 10.329 -3.762 -16.939 1.00 88.56 94 GLY A N 1
ATOM 731 C CA . GLY A 1 94 ? 10.010 -2.916 -18.089 1.00 88.56 94 GLY A CA 1
ATOM 732 C C . GLY A 1 94 ? 11.168 -2.049 -18.575 1.00 88.56 94 GLY A C 1
ATOM 733 O O . GLY A 1 94 ? 11.187 -1.697 -19.748 1.00 88.56 94 GLY A O 1
ATOM 734 N N . PHE A 1 95 ? 12.142 -1.721 -17.719 1.00 86.75 95 PHE A N 1
ATOM 735 C CA . PHE A 1 95 ? 13.324 -0.945 -18.115 1.00 86.75 95 PHE A CA 1
ATOM 736 C C . PHE A 1 95 ? 14.630 -1.730 -17.993 1.00 86.75 95 PHE A C 1
ATOM 738 O O . PHE A 1 95 ? 15.409 -1.749 -18.946 1.00 86.75 95 PHE A O 1
ATOM 745 N N . LEU A 1 96 ? 14.891 -2.391 -16.859 1.00 87.38 96 LEU A N 1
ATOM 746 C CA . LEU A 1 96 ? 16.193 -3.029 -16.619 1.00 87.38 96 LEU A CA 1
ATOM 747 C C . LEU A 1 96 ? 16.405 -4.240 -17.534 1.00 87.38 96 LEU A C 1
ATOM 749 O O . LEU A 1 96 ? 17.435 -4.337 -18.195 1.00 87.38 96 LEU A O 1
ATOM 753 N N . MET A 1 97 ? 15.424 -5.142 -17.612 1.00 88.62 97 MET A N 1
ATOM 754 C CA . MET A 1 97 ? 15.506 -6.326 -18.478 1.00 88.62 97 MET A CA 1
ATOM 755 C C . MET A 1 97 ? 15.678 -5.982 -19.968 1.00 88.62 97 MET A C 1
ATOM 757 O O . MET A 1 97 ? 16.613 -6.504 -20.576 1.00 88.62 97 MET A O 1
ATOM 761 N N . PRO A 1 98 ? 14.860 -5.102 -20.581 1.00 89.81 98 PRO A N 1
ATOM 762 C CA . PRO A 1 98 ? 15.056 -4.730 -21.979 1.00 89.81 98 PRO A CA 1
ATOM 763 C C . PRO A 1 98 ? 16.376 -3.997 -22.220 1.00 89.81 98 PRO A C 1
ATOM 765 O O . PRO A 1 98 ? 17.015 -4.258 -23.235 1.00 89.81 98 PRO A O 1
ATOM 768 N N . ALA A 1 99 ? 16.843 -3.150 -21.296 1.00 89.56 99 ALA A N 1
ATOM 769 C CA . ALA A 1 99 ? 18.160 -2.529 -21.424 1.00 89.56 99 ALA A CA 1
ATOM 770 C C . ALA A 1 99 ? 19.275 -3.586 -21.467 1.00 89.56 99 ALA A C 1
ATOM 772 O O . ALA A 1 99 ? 20.081 -3.593 -22.397 1.00 89.56 99 ALA A O 1
ATOM 773 N N . LEU A 1 100 ? 19.287 -4.524 -20.513 1.00 89.81 100 LEU A N 1
ATOM 774 C CA . LEU A 1 100 ? 20.259 -5.622 -20.485 1.00 89.81 100 LEU A CA 1
ATOM 775 C C . LEU A 1 100 ? 20.179 -6.497 -21.741 1.00 89.81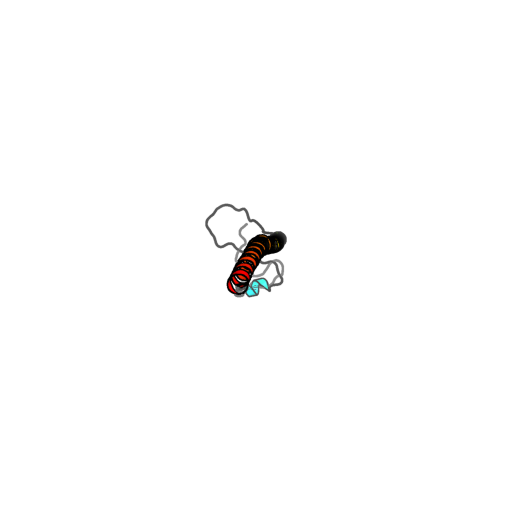 100 LEU A C 1
ATOM 777 O O . LEU A 1 100 ? 21.212 -6.886 -22.281 1.00 89.81 100 LEU A O 1
ATOM 781 N N . PHE A 1 101 ? 18.971 -6.766 -22.238 1.00 92.88 101 PHE A N 1
ATOM 782 C CA . PHE A 1 101 ? 18.767 -7.522 -23.469 1.00 92.88 101 PHE A CA 1
ATOM 783 C C . PHE A 1 101 ? 19.363 -6.807 -24.688 1.00 92.88 101 PHE A C 1
ATOM 785 O O . PHE A 1 101 ? 20.072 -7.426 -25.479 1.00 92.88 101 PHE A O 1
ATOM 792 N N . VAL A 1 102 ? 19.141 -5.497 -24.819 1.00 93.69 102 VAL A N 1
ATOM 793 C CA . VAL A 1 102 ? 19.722 -4.691 -25.902 1.00 93.69 102 VAL A CA 1
ATOM 794 C C . VAL A 1 102 ? 21.249 -4.709 -25.835 1.00 93.69 102 VAL A C 1
ATOM 796 O O . VAL A 1 102 ? 21.897 -4.967 -26.849 1.00 93.69 102 VAL A O 1
ATOM 799 N N . PHE A 1 103 ? 21.837 -4.516 -24.650 1.00 93.94 103 PHE A N 1
ATOM 800 C CA . PHE A 1 103 ? 23.290 -4.607 -24.476 1.00 93.94 103 PHE A CA 1
ATOM 801 C C . PHE A 1 103 ? 23.837 -5.990 -24.835 1.00 93.94 103 PHE A C 1
ATOM 803 O O . PHE A 1 103 ? 24.880 -6.080 -25.481 1.00 93.94 103 PHE A O 1
ATOM 810 N N . LEU A 1 104 ? 23.129 -7.059 -24.469 1.00 94.94 104 LEU A N 1
ATOM 811 C CA . LEU A 1 104 ? 23.513 -8.427 -24.806 1.00 94.94 104 LEU A CA 1
ATOM 812 C C . LEU A 1 104 ? 23.511 -8.644 -26.323 1.00 94.94 104 LEU A C 1
ATOM 814 O O . LEU A 1 104 ? 24.488 -9.160 -26.861 1.00 94.94 104 LEU A O 1
ATOM 818 N N . VAL A 1 105 ? 22.458 -8.219 -27.025 1.00 95.50 105 VAL A N 1
ATOM 819 C CA . VAL A 1 105 ? 22.360 -8.358 -28.488 1.00 95.50 105 VAL A CA 1
ATOM 820 C C . VAL A 1 105 ? 23.464 -7.570 -29.192 1.00 95.50 105 VAL A C 1
ATOM 822 O O . VAL A 1 105 ? 24.128 -8.108 -30.077 1.00 95.50 105 VAL A O 1
ATOM 825 N N . ILE A 1 106 ? 23.704 -6.323 -28.779 1.00 94.50 106 ILE A N 1
ATOM 826 C CA . ILE A 1 106 ? 24.780 -5.494 -29.338 1.00 94.50 106 ILE A CA 1
ATOM 827 C C . ILE A 1 106 ? 26.144 -6.140 -29.067 1.00 94.50 106 ILE A C 1
ATOM 829 O O . ILE A 1 106 ? 26.958 -6.260 -29.980 1.00 94.50 106 ILE A O 1
ATOM 833 N N . GLY A 1 107 ? 26.383 -6.609 -27.840 1.00 92.75 107 GLY A N 1
ATOM 834 C CA . GLY A 1 107 ? 27.619 -7.294 -27.466 1.00 92.75 107 GLY A CA 1
ATOM 835 C C . GLY A 1 107 ? 27.866 -8.550 -28.300 1.00 92.75 107 GLY A C 1
ATOM 836 O O . GLY A 1 107 ? 28.964 -8.733 -28.823 1.00 92.75 107 GLY A O 1
ATOM 837 N N . LEU A 1 108 ? 26.841 -9.385 -28.501 1.00 93.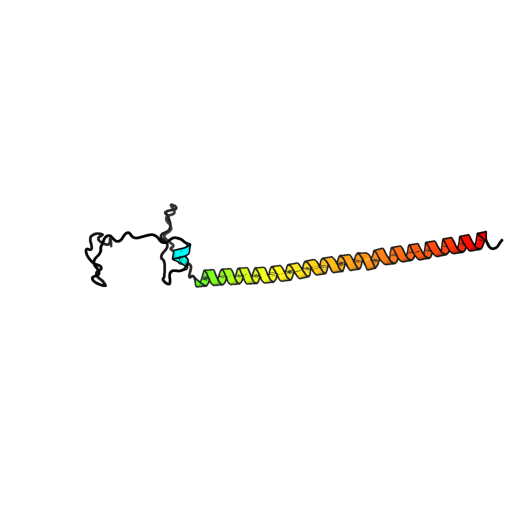69 108 LEU A N 1
ATOM 838 C CA . LEU A 1 108 ? 26.935 -10.563 -29.366 1.00 93.69 108 LEU A CA 1
ATOM 839 C C . LEU A 1 108 ? 27.208 -10.191 -30.824 1.00 93.69 108 LEU A C 1
ATOM 841 O O . LEU A 1 108 ? 28.031 -10.846 -31.457 1.00 93.69 108 LEU A O 1
ATOM 845 N N . ALA A 1 109 ? 26.570 -9.145 -31.351 1.00 92.50 109 ALA A N 1
ATOM 846 C CA . ALA A 1 109 ? 26.804 -8.686 -32.718 1.00 92.50 109 ALA A CA 1
ATOM 847 C C . ALA A 1 109 ? 28.253 -8.215 -32.923 1.00 92.50 109 ALA A C 1
ATOM 849 O O . ALA A 1 109 ? 28.887 -8.584 -33.912 1.00 92.50 109 ALA A O 1
ATOM 850 N N . VAL A 1 110 ? 28.805 -7.461 -31.967 1.00 94.81 110 VAL A N 1
ATOM 851 C CA . VAL A 1 110 ? 30.206 -7.012 -31.998 1.00 94.81 110 VAL A CA 1
ATOM 852 C C . VAL A 1 110 ? 31.163 -8.197 -31.881 1.00 94.81 110 VAL A C 1
ATOM 854 O O . VAL A 1 110 ? 32.090 -8.308 -32.680 1.00 94.81 110 VAL A O 1
ATOM 857 N N . CYS A 1 111 ? 30.925 -9.118 -30.943 1.00 92.44 111 CYS A N 1
ATOM 858 C CA . CYS A 1 111 ? 31.743 -10.321 -30.781 1.00 92.44 111 CYS A CA 1
ATOM 859 C C . CYS A 1 111 ? 31.712 -11.216 -32.026 1.00 92.44 111 CYS A C 1
ATOM 861 O O . CYS A 1 111 ? 32.758 -11.686 -32.467 1.00 92.44 111 CYS A O 1
ATOM 863 N N . ALA A 1 112 ? 30.535 -11.434 -32.616 1.00 89.88 112 ALA A N 1
ATOM 864 C CA . ALA A 1 112 ? 30.379 -12.230 -33.828 1.00 89.88 112 ALA A CA 1
ATOM 865 C C . ALA A 1 112 ? 31.052 -11.563 -35.035 1.00 89.88 112 ALA A C 1
ATOM 867 O O . ALA A 1 112 ? 31.756 -12.236 -35.784 1.00 89.88 112 ALA A O 1
ATOM 868 N N . GLY A 1 113 ? 30.895 -10.245 -35.195 1.00 91.56 113 GLY A N 1
ATOM 869 C CA . GLY A 1 113 ? 31.564 -9.479 -36.246 1.00 91.56 113 GLY A CA 1
ATOM 870 C C . GLY A 1 113 ? 33.087 -9.502 -36.107 1.00 91.56 113 GLY A C 1
ATOM 871 O O . GLY A 1 113 ? 33.792 -9.752 -37.083 1.00 91.56 113 GLY A O 1
ATOM 872 N N . TRP A 1 114 ? 33.603 -9.323 -34.888 1.00 91.19 114 TRP A N 1
ATOM 873 C CA . TRP A 1 114 ? 35.036 -9.410 -34.604 1.00 91.19 114 TRP A CA 1
ATOM 874 C C . TRP A 1 114 ? 35.589 -10.816 -34.864 1.00 91.19 114 TRP A C 1
ATOM 876 O O . TRP A 1 114 ? 36.616 -10.962 -35.523 1.00 91.19 114 TRP A O 1
ATOM 886 N N . TRP A 1 115 ? 34.883 -11.858 -34.417 1.00 90.69 115 TRP A N 1
ATOM 887 C CA . TRP A 1 115 ? 35.263 -13.250 -34.662 1.00 90.69 115 TRP A CA 1
ATOM 888 C C . TRP A 1 115 ? 35.279 -13.589 -36.155 1.00 90.69 115 TRP A C 1
ATOM 890 O O . TRP A 1 115 ? 36.225 -14.213 -36.631 1.00 90.69 115 TRP A O 1
ATOM 900 N N . PHE A 1 116 ? 34.272 -13.139 -36.906 1.00 88.19 116 PHE A N 1
ATOM 901 C CA . PHE A 1 116 ? 34.204 -13.339 -38.351 1.00 88.19 116 PHE A CA 1
ATOM 902 C C . PHE A 1 116 ? 35.350 -12.624 -39.076 1.00 88.19 116 PHE A C 1
ATOM 904 O O . PHE A 1 116 ? 35.993 -13.214 -39.938 1.00 88.19 116 PHE A O 1
ATOM 911 N N . MET A 1 117 ? 35.674 -11.390 -38.682 1.00 86.31 117 MET A N 1
ATOM 912 C CA . MET A 1 117 ? 36.781 -10.624 -39.263 1.00 86.31 117 MET A CA 1
ATOM 913 C C . MET A 1 117 ? 38.155 -11.245 -38.969 1.00 86.31 117 MET A C 1
ATOM 915 O O . MET A 1 117 ? 39.032 -11.214 -39.823 1.00 86.31 117 MET A O 1
ATOM 919 N N . HIS A 1 118 ? 38.350 -11.826 -37.782 1.00 81.19 118 HIS A N 1
ATOM 920 C CA . HIS A 1 118 ? 39.640 -12.386 -37.366 1.00 81.19 118 HIS A CA 1
ATOM 921 C C . HIS A 1 118 ? 39.858 -13.847 -37.806 1.00 81.19 118 HIS A C 1
ATOM 923 O O . HIS A 1 118 ? 40.975 -14.358 -37.723 1.00 81.19 118 HIS A O 1
ATOM 929 N N . ARG A 1 119 ? 38.792 -14.538 -38.227 1.00 76.31 119 ARG A N 1
ATOM 930 C CA . ARG A 1 119 ? 38.817 -15.947 -38.658 1.00 76.31 119 ARG A CA 1
ATOM 931 C C . ARG A 1 119 ? 38.494 -16.134 -40.147 1.00 76.31 119 ARG A C 1
ATOM 933 O O . ARG A 1 119 ? 38.641 -17.241 -40.652 1.00 76.31 119 ARG A O 1
ATOM 940 N N . GLY A 1 120 ? 38.016 -15.081 -40.813 1.00 63.00 120 GLY A N 1
ATOM 941 C CA . GLY A 1 120 ? 37.676 -15.038 -42.239 1.00 63.00 120 GLY A CA 1
ATOM 942 C C . GLY A 1 120 ? 38.794 -14.523 -43.157 1.00 63.00 120 GLY A C 1
ATOM 943 O O . GLY A 1 120 ? 38.518 -14.258 -44.325 1.00 63.00 120 GLY A O 1
ATOM 944 N N . PHE A 1 121 ? 40.017 -14.381 -42.642 1.00 50.41 121 PHE A N 1
ATOM 945 C CA . PHE A 1 121 ? 41.261 -14.165 -43.392 1.00 50.41 121 PHE A CA 1
ATOM 946 C C . PHE A 1 121 ? 42.213 -15.329 -43.103 1.00 50.41 121 PHE A C 1
ATOM 948 O O . PHE A 1 121 ? 42.987 -15.689 -44.016 1.00 50.41 121 PHE A O 1
#

pLDDT: mean 70.83, std 16.71, range [39.81, 95.5]

Radius of gyration: 39.09 Å; chains: 1; bounding box: 76×39×107 Å

Foldseek 3Di:
DDDPPPDQADPVPRHGPPPDPPDDDDPVRVVVDPDDDDDDDDDPDDPDPPPPPPDPVNVVVVVVVVVVVVVVVVVVVVVVVVVVVVVVVCCCVVPVVVVVVVVVVVVVVVVVVVCCVVVVD

Sequence (121 aa):
MEYPDDLEACPGCQAPNEEVTARVLTETERDSFAGTTIEARVDDGETDETFKVYDQEDLRREEEKKARLARLKAAGLSILKTALVVVALFTLFGFLMPALFVFLVIGLAVCAGWWFMHRGF

Secondary structure (DSSP, 8-state):
-PPPS--SB-TTT--B-------PPPHHHHTT-SSPPPP-----S----------HHHHHHHHHHHHHHHHHHHHHHHHHHHHHHHHHHHHIIIIIHHHHHHHHHHHHHHHHHHHHHHH--